Protein AF-A0A0N1DY82-F1 (afdb_monomer_lite)

pLDDT: mean 86.32, std 12.35, range [42.56, 96.12]

Foldseek 3Di:
DPPPDPDPDDLPDAAEDEPVCPPCCVVHVNYDYQDDADPPRHDDPVSVVVNVVSVVVCVVVVVLLVQLCVDVCSVDDNPDDPVCNVVVSVVSSVVSVVVVVVVVVVVVVVD

Radius of gyration: 17.94 Å; chains: 1; bounding box: 36×48×40 Å

Secondary structure (DSSP, 8-state):
--TT------TTSPEE-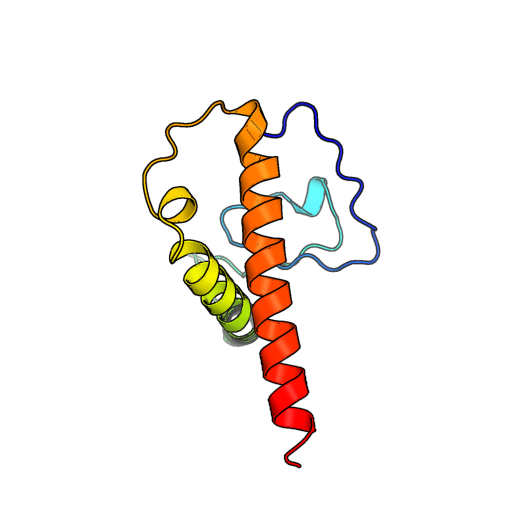-GGGTTGGGT-SSEE-PPPPBTTBPPPHHHHHHHHHHHHHHHHHHHHHHHHHTSHHHHSPP-S-GGGHHHHHHHHHHHHHHHHHHHHHHHHTT-

Sequence (111 aa):
MFKNQSFEMAKDITILADLGFLGIQKIHGNSIIPHKKSKYKPLTEQQKDENKKQASKRVMIEHINRDCKIFRICSSKYRGKHKNYDKNWRLITAIVNLKRTTRNLKMTEFN

Structure (mmCIF, N/CA/C/O backbone):
data_AF-A0A0N1DY82-F1
#
_entry.id   AF-A0A0N1DY82-F1
#
loop_
_atom_site.group_PDB
_atom_site.id
_atom_site.type_symbol
_atom_site.label_atom_id
_atom_site.label_alt_id
_atom_site.label_comp_id
_atom_site.label_asym_id
_atom_site.label_entity_id
_atom_site.label_seq_id
_atom_site.pdbx_PDB_ins_code
_atom_site.Cartn_x
_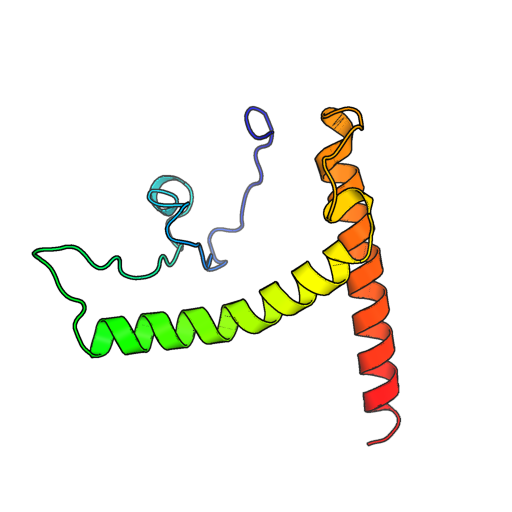atom_site.Cartn_y
_atom_site.Cartn_z
_atom_site.occupancy
_atom_site.B_iso_or_equiv
_atom_site.auth_seq_id
_atom_site.auth_comp_id
_atom_site.auth_asym_id
_atom_site.auth_atom_id
_atom_site.pdbx_PDB_model_num
ATOM 1 N N . MET A 1 1 ? 3.602 15.229 -9.643 1.00 53.03 1 MET A N 1
ATOM 2 C CA . MET A 1 1 ? 3.141 13.847 -9.421 1.00 53.03 1 MET A CA 1
ATOM 3 C C . MET A 1 1 ? 1.677 13.620 -9.813 1.00 53.03 1 MET A C 1
ATOM 5 O O . MET A 1 1 ? 1.478 12.670 -10.541 1.00 53.03 1 MET A O 1
ATOM 9 N N . PHE A 1 2 ? 0.694 14.483 -9.473 1.00 53.44 2 PHE A N 1
ATOM 10 C CA . PHE A 1 2 ? -0.726 14.247 -9.858 1.00 53.44 2 PHE A CA 1
ATOM 11 C C . PHE A 1 2 ? -1.517 15.457 -10.396 1.00 53.44 2 PHE A C 1
ATOM 13 O O . PHE A 1 2 ? -2.702 15.335 -10.665 1.00 53.44 2 PHE A O 1
ATOM 20 N N . LYS A 1 3 ? -0.899 16.635 -10.569 1.00 47.78 3 LYS A N 1
ATOM 21 C CA . LYS A 1 3 ? -1.646 17.871 -10.890 1.00 47.78 3 LYS A CA 1
ATOM 22 C C . LYS A 1 3 ? -2.344 17.866 -12.262 1.00 47.78 3 LYS A C 1
ATOM 24 O O . LYS A 1 3 ? -3.345 18.549 -12.404 1.00 47.78 3 LYS A O 1
ATOM 29 N N . ASN A 1 4 ? -1.843 17.087 -13.228 1.00 53.84 4 ASN A N 1
ATOM 30 C CA . ASN A 1 4 ? -2.318 17.104 -14.621 1.00 53.84 4 ASN A CA 1
ATOM 31 C C . ASN A 1 4 ? -2.672 15.701 -15.155 1.00 53.84 4 ASN A C 1
ATOM 33 O O . ASN A 1 4 ? -2.709 15.499 -16.363 1.00 53.84 4 ASN A O 1
ATOM 37 N N . GLN A 1 5 ? -2.855 14.708 -14.279 1.00 57.09 5 GLN A N 1
ATOM 38 C CA . GLN A 1 5 ? -3.334 13.383 -14.681 1.00 57.09 5 GLN A CA 1
ATOM 39 C C . GLN A 1 5 ? -4.749 13.201 -14.141 1.00 57.09 5 GLN A C 1
ATOM 41 O O . GLN A 1 5 ? -4.928 12.933 -12.955 1.00 57.09 5 GLN A O 1
ATOM 46 N N . SER A 1 6 ? -5.748 13.343 -15.011 1.00 55.94 6 SER A N 1
ATOM 47 C CA . SER A 1 6 ? -7.103 12.867 -14.748 1.00 55.94 6 SER A CA 1
ATOM 48 C C . SER A 1 6 ? -7.132 11.370 -15.034 1.00 55.94 6 SER A C 1
ATOM 50 O O . SER A 1 6 ? -7.210 10.946 -16.185 1.00 55.94 6 SER A O 1
ATOM 52 N N . PHE A 1 7 ? -7.000 10.553 -13.992 1.00 59.53 7 PHE A N 1
ATOM 53 C CA . PHE A 1 7 ? -7.381 9.153 -14.105 1.00 59.53 7 PHE A CA 1
ATOM 54 C C . PHE A 1 7 ? -8.871 9.089 -13.783 1.00 59.53 7 PHE A C 1
ATOM 56 O O . PHE A 1 7 ? -9.260 9.250 -12.626 1.00 59.53 7 PHE A O 1
ATOM 63 N N . GLU A 1 8 ? -9.706 8.939 -14.807 1.00 67.56 8 GLU A N 1
ATOM 64 C CA . GLU A 1 8 ? -11.120 8.647 -14.599 1.00 67.56 8 GLU A CA 1
ATOM 65 C C . GLU A 1 8 ? -11.204 7.216 -14.066 1.00 67.56 8 GLU A C 1
ATOM 67 O O . GLU A 1 8 ? -11.045 6.238 -14.794 1.00 67.56 8 GLU A O 1
ATOM 72 N N . MET A 1 9 ? -11.329 7.093 -12.746 1.00 72.38 9 MET A N 1
ATOM 73 C CA . MET A 1 9 ? -11.588 5.805 -12.118 1.00 72.38 9 MET A CA 1
ATOM 74 C C . MET A 1 9 ? -13.054 5.462 -12.345 1.00 72.38 9 MET A C 1
ATOM 76 O O . MET A 1 9 ? -13.933 6.301 -12.132 1.00 72.38 9 MET A O 1
ATOM 80 N N . ALA A 1 10 ? -13.306 4.234 -12.789 1.00 83.12 10 ALA A N 1
ATOM 81 C CA . ALA A 1 10 ? -14.660 3.756 -12.997 1.00 83.12 10 ALA A CA 1
ATOM 82 C C . ALA A 1 10 ? -15.413 3.781 -11.653 1.00 83.12 10 ALA A C 1
ATOM 84 O O . ALA A 1 10 ? -14.911 3.291 -10.640 1.00 83.12 10 ALA A O 1
ATOM 85 N N . LYS A 1 11 ? -16.581 4.437 -11.631 1.00 81.38 11 LYS A N 1
ATOM 86 C CA . LYS A 1 11 ? -17.325 4.770 -10.396 1.00 81.38 11 LYS A CA 1
ATOM 87 C C . LYS A 1 11 ? -17.827 3.534 -9.636 1.00 81.38 11 LYS A C 1
ATOM 89 O O . LYS A 1 11 ? -18.161 3.614 -8.455 1.00 81.38 11 LYS A O 1
ATOM 94 N N . ASP A 1 12 ? -17.916 2.413 -10.333 1.00 87.31 12 ASP A N 1
ATOM 95 C CA . ASP A 1 12 ? -18.337 1.100 -9.862 1.00 87.31 12 ASP A CA 1
ATOM 96 C C . ASP A 1 12 ? -17.237 0.356 -9.089 1.00 87.31 12 ASP A C 1
ATOM 98 O O . ASP A 1 12 ? -17.539 -0.507 -8.264 1.00 87.31 12 ASP A O 1
ATOM 102 N N . ILE A 1 13 ? -15.965 0.716 -9.276 1.00 88.44 13 ILE A N 1
ATOM 103 C CA . ILE A 1 13 ? -14.846 0.066 -8.589 1.00 88.44 13 ILE A CA 1
ATOM 104 C C . ILE A 1 13 ? -14.765 0.553 -7.146 1.00 88.44 13 ILE A C 1
ATOM 106 O O . ILE A 1 13 ? -14.613 1.739 -6.899 1.00 88.44 13 ILE A O 1
ATOM 110 N N . THR A 1 14 ? -14.763 -0.353 -6.169 1.00 89.50 14 THR A N 1
ATOM 111 C CA . THR A 1 14 ? -14.509 0.027 -4.772 1.00 89.50 14 THR A CA 1
ATOM 112 C C . THR A 1 14 ? -13.017 0.219 -4.505 1.00 89.50 14 THR A C 1
ATOM 114 O O . THR A 1 14 ? -12.219 -0.707 -4.658 1.00 89.50 14 THR A O 1
ATOM 117 N N . ILE A 1 15 ? -12.634 1.401 -4.018 1.00 88.31 15 ILE A N 1
ATOM 118 C CA . ILE A 1 15 ? -11.250 1.706 -3.637 1.00 88.31 15 ILE A CA 1
ATOM 119 C C . ILE A 1 15 ? -11.031 1.364 -2.164 1.00 88.31 15 ILE A C 1
ATOM 121 O O . ILE A 1 15 ? -11.688 1.918 -1.285 1.00 88.31 15 ILE A O 1
ATOM 125 N N . LEU A 1 16 ? -10.059 0.497 -1.877 1.00 89.81 16 LEU A N 1
ATOM 126 C CA . LEU A 1 16 ? -9.556 0.286 -0.519 1.00 89.81 16 LEU A CA 1
ATOM 127 C C . LEU A 1 16 ? -8.362 1.210 -0.292 1.00 89.81 16 LEU A C 1
ATOM 129 O O . LEU A 1 16 ? -7.290 0.987 -0.850 1.00 89.81 16 LEU A O 1
ATOM 133 N N . ALA A 1 17 ? -8.547 2.245 0.518 1.00 88.88 17 ALA A N 1
ATOM 134 C CA . ALA A 1 17 ? -7.523 3.251 0.764 1.00 88.88 17 ALA A CA 1
ATOM 135 C C . ALA A 1 17 ? -6.938 3.133 2.176 1.00 88.88 17 ALA A C 1
ATOM 137 O O . ALA A 1 17 ? -7.548 2.557 3.073 1.00 88.88 17 ALA A O 1
ATOM 138 N N . ASP A 1 18 ? -5.757 3.706 2.392 1.00 88.81 18 ASP A N 1
ATOM 139 C CA . ASP A 1 18 ? -5.170 3.832 3.727 1.00 88.81 18 ASP A CA 1
ATOM 140 C C . ASP A 1 18 ? -5.600 5.129 4.422 1.00 88.81 18 ASP A C 1
ATOM 142 O O . ASP A 1 18 ? -6.098 6.064 3.797 1.00 88.81 18 ASP A O 1
ATOM 146 N N . LEU A 1 19 ? -5.336 5.225 5.729 1.00 88.62 19 LEU A N 1
ATOM 147 C CA . LEU A 1 19 ? -5.619 6.426 6.529 1.00 88.62 19 LEU A CA 1
ATOM 148 C C . LEU A 1 19 ? -4.926 7.697 6.003 1.00 88.62 19 LEU A C 1
ATOM 150 O O . LEU A 1 19 ? -5.358 8.801 6.321 1.00 88.62 19 LEU A O 1
ATOM 154 N N . GLY A 1 20 ? -3.867 7.568 5.199 1.00 87.00 20 GLY A N 1
ATOM 155 C CA . GLY A 1 20 ? -3.218 8.704 4.534 1.00 87.00 20 GLY A CA 1
ATOM 156 C C . GLY A 1 20 ? -4.068 9.352 3.433 1.00 87.00 20 GLY A C 1
ATOM 157 O O . GLY A 1 20 ? -3.790 10.480 3.042 1.00 87.00 20 GLY A O 1
ATOM 158 N N . PHE A 1 21 ? -5.119 8.675 2.965 1.00 89.00 21 PHE A N 1
ATOM 159 C CA . PHE A 1 21 ? -6.030 9.142 1.916 1.00 89.00 21 PHE A CA 1
ATOM 160 C C . PHE A 1 21 ? -7.364 9.650 2.479 1.00 89.00 21 PHE A C 1
ATOM 162 O O . PHE A 1 21 ? -8.397 9.603 1.808 1.00 89.00 21 PHE A O 1
ATOM 169 N N . LEU A 1 22 ? -7.372 10.137 3.724 1.00 88.19 22 LEU A N 1
ATOM 170 C CA . LEU A 1 22 ? -8.548 10.787 4.302 1.00 88.19 22 LEU A CA 1
ATOM 171 C C . LEU A 1 22 ? -9.058 11.895 3.369 1.00 88.19 22 LEU A C 1
ATOM 173 O O . LEU A 1 22 ? -8.314 12.790 2.979 1.00 88.19 22 LEU A O 1
ATOM 177 N N . GLY A 1 23 ? -10.339 11.817 3.008 1.00 86.69 23 GLY A N 1
ATOM 178 C CA . GLY A 1 23 ? -10.970 12.737 2.059 1.00 86.69 23 GLY A CA 1
ATOM 179 C C . GLY A 1 23 ? -11.056 12.233 0.615 1.00 86.69 23 GLY A C 1
ATOM 180 O O . GLY A 1 23 ? -11.713 12.895 -0.185 1.00 86.69 23 GLY A O 1
ATOM 181 N N . ILE A 1 24 ? -10.503 11.056 0.282 1.00 88.44 24 ILE A N 1
ATOM 182 C CA . ILE A 1 24 ? -10.632 10.449 -1.061 1.00 88.44 24 ILE A CA 1
ATOM 183 C C . ILE A 1 24 ? -12.092 10.260 -1.494 1.00 88.44 24 ILE A C 1
ATOM 185 O O . ILE A 1 24 ? -12.394 10.350 -2.677 1.00 88.44 24 ILE A O 1
ATOM 189 N N . GLN A 1 25 ? -13.013 10.107 -0.540 1.00 88.19 25 GLN A N 1
ATOM 190 C CA . GLN A 1 25 ? -14.456 10.010 -0.786 1.00 88.19 25 GLN A CA 1
ATOM 191 C C . GLN A 1 25 ? -15.036 11.225 -1.529 1.00 88.19 25 GLN A C 1
ATOM 193 O O . GLN A 1 25 ? -16.014 11.078 -2.252 1.00 88.19 25 GLN A O 1
ATOM 198 N N . LYS A 1 26 ? -14.416 12.411 -1.408 1.00 87.94 26 LYS A N 1
ATOM 199 C CA . LYS A 1 26 ? -14.812 13.615 -2.164 1.00 87.94 26 LYS A CA 1
ATOM 200 C C . LYS A 1 26 ? -14.469 13.522 -3.653 1.00 87.94 26 LYS A C 1
ATOM 202 O O . LYS A 1 26 ? -15.083 14.204 -4.460 1.00 87.94 26 LYS A O 1
ATOM 207 N N . ILE A 1 27 ? -13.463 12.717 -3.991 1.00 85.94 27 ILE A N 1
ATOM 208 C CA . ILE A 1 27 ? -12.990 12.487 -5.360 1.00 85.94 27 ILE A CA 1
ATOM 209 C C . ILE A 1 27 ? -13.673 11.241 -5.938 1.00 85.94 27 ILE A C 1
ATOM 211 O O . ILE A 1 27 ? -14.062 11.225 -7.099 1.00 85.94 27 ILE A O 1
ATOM 215 N N . HIS A 1 28 ? -13.832 10.203 -5.118 1.00 87.00 28 HIS A N 1
ATOM 216 C CA . HIS A 1 28 ? -14.405 8.924 -5.502 1.00 87.00 28 HIS A CA 1
ATOM 217 C C . HIS A 1 28 ? -15.271 8.368 -4.362 1.00 87.00 28 HIS A C 1
ATOM 219 O O . HIS A 1 28 ? -14.748 7.883 -3.356 1.00 87.00 28 HIS A O 1
ATOM 225 N N . GLY A 1 29 ? -16.597 8.440 -4.514 1.00 85.44 29 GLY A N 1
ATOM 226 C CA . GLY A 1 29 ? -17.552 8.113 -3.446 1.00 85.44 29 GLY A CA 1
ATOM 227 C C . GLY A 1 29 ? -17.492 6.658 -2.970 1.00 85.44 29 GLY A C 1
ATOM 228 O O . GLY A 1 29 ? -17.630 6.396 -1.778 1.00 85.44 29 GLY A O 1
ATOM 229 N N . ASN A 1 30 ? -17.195 5.715 -3.868 1.00 90.12 30 ASN A N 1
ATOM 230 C CA . ASN A 1 30 ? -17.075 4.291 -3.552 1.00 90.12 30 ASN A CA 1
ATOM 231 C C . ASN A 1 30 ? -15.666 3.956 -3.009 1.00 90.12 30 ASN A C 1
ATOM 233 O O . ASN A 1 30 ? -14.916 3.163 -3.574 1.00 90.12 30 ASN A O 1
ATOM 237 N N . SER A 1 31 ? -15.263 4.631 -1.927 1.00 90.00 31 SER A N 1
ATOM 238 C CA . SER A 1 31 ? -13.952 4.457 -1.288 1.00 90.00 31 SER A CA 1
ATOM 239 C C . SER A 1 31 ? -14.082 4.097 0.191 1.00 90.00 31 SER A C 1
ATOM 241 O O . SER A 1 31 ? -14.689 4.829 0.977 1.00 90.00 31 SER A O 1
ATOM 243 N N . ILE A 1 32 ? -13.439 3.000 0.584 1.00 91.00 32 ILE A N 1
ATOM 244 C CA . ILE A 1 32 ? -13.411 2.471 1.947 1.00 91.00 32 ILE A CA 1
ATOM 245 C C . ILE A 1 32 ? -12.082 2.846 2.602 1.00 91.00 32 ILE A C 1
ATOM 247 O O . ILE A 1 32 ? -11.002 2.490 2.120 1.00 91.00 32 ILE A O 1
ATOM 251 N N . ILE A 1 33 ? -12.170 3.545 3.731 1.00 91.56 33 ILE A N 1
ATOM 252 C CA . ILE A 1 33 ? -11.032 3.954 4.555 1.00 91.56 33 ILE A CA 1
ATOM 253 C C . ILE A 1 33 ? -11.159 3.251 5.915 1.00 91.56 33 ILE A C 1
ATOM 255 O O . ILE A 1 33 ? -12.266 3.215 6.453 1.00 91.56 33 ILE A O 1
ATOM 259 N N . PRO A 1 34 ? -10.062 2.734 6.501 1.00 92.56 34 PRO A N 1
ATOM 260 C CA . PRO A 1 34 ? -10.089 2.135 7.824 1.00 92.56 34 PRO A CA 1
ATOM 261 C C . PRO A 1 34 ? -10.593 3.117 8.880 1.00 92.56 34 PRO A C 1
ATOM 263 O O . PRO A 1 34 ? -10.291 4.314 8.837 1.00 92.56 34 PRO A O 1
ATOM 266 N N . HIS A 1 35 ? -11.278 2.598 9.894 1.00 92.25 35 HIS A N 1
ATOM 267 C CA . HIS A 1 35 ? -11.699 3.396 11.040 1.00 92.25 35 HIS A CA 1
ATOM 268 C C . HIS A 1 35 ? -10.482 3.870 11.829 1.00 92.25 35 HIS A C 1
ATOM 270 O O . HIS A 1 35 ? -9.647 3.070 12.266 1.00 92.25 35 HIS A O 1
ATOM 276 N N . LYS A 1 36 ? -10.384 5.185 12.035 1.00 90.19 36 LYS A N 1
ATOM 277 C CA . LYS A 1 36 ? -9.296 5.807 12.792 1.00 90.19 36 LYS A CA 1
ATOM 278 C C . LYS A 1 36 ? -9.601 5.772 14.290 1.00 90.19 36 LYS A C 1
ATOM 280 O O . LYS A 1 36 ? -10.587 6.349 14.739 1.00 90.19 36 LYS A O 1
ATOM 285 N N . LYS A 1 37 ? -8.700 5.185 15.079 1.00 91.38 37 LYS A N 1
ATOM 286 C CA . LYS A 1 37 ? -8.713 5.310 16.545 1.00 91.38 37 LYS A CA 1
ATOM 287 C C . LYS A 1 37 ? -8.317 6.734 16.955 1.00 91.38 37 LYS A C 1
ATOM 289 O O . LYS A 1 37 ? -7.354 7.283 16.420 1.00 91.38 37 LYS A O 1
ATOM 294 N N . SER A 1 38 ? -9.003 7.313 17.939 1.00 89.38 38 SER A N 1
ATOM 295 C CA . SER A 1 38 ? -8.598 8.578 18.571 1.00 89.38 38 SER A CA 1
ATOM 296 C C . SER A 1 38 ? -8.575 8.456 20.096 1.00 89.38 38 SER A C 1
ATOM 298 O O . SER A 1 38 ? -9.151 7.519 20.646 1.00 89.38 38 SER A O 1
ATOM 300 N N . LYS A 1 39 ? -7.925 9.406 20.785 1.00 88.88 39 LYS A N 1
ATOM 301 C CA . LYS A 1 39 ? -7.783 9.400 22.254 1.00 88.88 39 LYS A CA 1
ATOM 302 C C . LYS A 1 39 ? -9.129 9.276 22.982 1.00 88.88 39 LYS A C 1
ATOM 304 O O . LYS A 1 39 ? -9.215 8.552 23.962 1.00 88.88 39 LYS A O 1
ATOM 309 N N . TYR A 1 40 ? -10.164 9.942 22.469 1.00 92.50 40 TYR A N 1
ATOM 310 C CA . TYR A 1 40 ? -11.496 10.005 23.085 1.00 92.50 40 TYR A CA 1
ATOM 311 C C . TYR A 1 40 ? -12.550 9.162 22.357 1.00 92.50 40 TYR A C 1
ATOM 313 O O . TYR A 1 40 ? -13.699 9.114 22.780 1.00 92.50 40 TYR A O 1
ATOM 321 N N . LYS A 1 41 ? -12.178 8.509 21.249 1.00 90.31 41 LYS A N 1
ATOM 322 C CA . LYS A 1 41 ? -13.054 7.603 20.495 1.00 90.31 41 LYS A CA 1
ATOM 323 C C . LYS A 1 41 ? -12.291 6.309 20.212 1.00 90.31 41 LYS A C 1
ATOM 325 O O . LYS A 1 41 ? -11.588 6.237 19.192 1.00 90.31 41 LYS A O 1
ATOM 330 N N . PRO A 1 42 ? -12.340 5.336 21.141 1.00 92.31 42 PRO A N 1
ATOM 331 C CA . PRO A 1 42 ? -11.820 4.002 20.886 1.00 92.31 42 PRO A CA 1
ATOM 332 C C . PRO A 1 42 ? -12.638 3.318 19.784 1.00 92.31 42 PRO A C 1
ATOM 334 O O . PRO A 1 42 ? -13.792 3.667 19.546 1.00 92.31 42 PRO A O 1
ATOM 337 N N . LEU A 1 43 ? -12.020 2.352 19.103 1.00 94.12 43 LEU A N 1
ATOM 338 C CA . LEU A 1 43 ? -12.711 1.551 18.094 1.00 94.12 43 LEU A CA 1
ATOM 339 C C . LEU A 1 43 ? -13.647 0.557 18.775 1.00 94.12 43 LEU A C 1
ATOM 341 O O . LEU A 1 43 ? -13.225 -0.127 19.713 1.00 94.12 43 LEU A O 1
ATOM 345 N N . THR A 1 44 ? -14.871 0.450 18.267 1.00 95.12 44 THR A N 1
ATOM 346 C CA . THR A 1 44 ? -15.793 -0.625 18.650 1.00 95.12 44 THR A CA 1
ATOM 347 C C . THR A 1 44 ? -15.287 -1.971 18.122 1.00 95.12 44 THR A C 1
ATOM 349 O O . THR A 1 44 ? -14.472 -2.013 17.197 1.00 95.12 44 THR A O 1
ATOM 352 N N . GLU A 1 45 ? -15.762 -3.086 18.684 1.00 94.94 45 GLU A N 1
ATOM 353 C CA . GLU A 1 45 ? -15.381 -4.425 18.200 1.00 94.94 45 GLU A CA 1
ATOM 354 C C . GLU A 1 45 ? -15.721 -4.614 16.715 1.00 94.94 45 GLU A C 1
ATOM 356 O O . GLU A 1 45 ? -14.871 -5.036 15.934 1.00 94.94 45 GLU A O 1
ATOM 361 N N . GLN A 1 46 ? -16.894 -4.146 16.282 1.00 94.94 46 GLN A N 1
ATOM 362 C CA . GLN A 1 46 ? -17.280 -4.175 14.870 1.00 94.94 46 GLN A CA 1
ATOM 363 C C . GLN A 1 46 ? -16.288 -3.411 13.973 1.00 94.94 46 GLN A C 1
ATOM 365 O O . GLN A 1 46 ? -15.860 -3.918 12.937 1.00 94.94 46 GLN A O 1
ATOM 370 N N . GLN A 1 47 ? -15.860 -2.210 14.379 1.00 94.25 47 GLN A N 1
ATOM 371 C CA . GLN A 1 47 ? -14.883 -1.428 13.614 1.00 94.25 47 GLN A CA 1
ATOM 372 C C . GLN A 1 47 ? -13.512 -2.111 13.548 1.00 94.25 47 GLN A C 1
ATOM 374 O O . GLN A 1 47 ? -12.798 -1.984 12.549 1.00 94.25 47 GLN A O 1
ATOM 379 N N . LYS A 1 48 ? -13.119 -2.831 14.605 1.00 94.69 48 LYS A N 1
ATOM 380 C CA . LYS A 1 48 ? -11.886 -3.627 14.604 1.00 94.69 48 LYS A CA 1
ATOM 381 C C . LYS A 1 48 ? -11.985 -4.784 13.615 1.00 94.69 48 LYS A C 1
ATOM 383 O O . LYS A 1 48 ? -11.037 -4.993 12.860 1.00 94.69 48 LYS A O 1
ATOM 388 N N . ASP A 1 49 ? -13.116 -5.480 13.571 1.00 95.25 49 ASP A N 1
ATOM 389 C CA . ASP A 1 49 ? -13.343 -6.581 12.633 1.00 95.25 49 ASP A CA 1
ATOM 390 C C . ASP A 1 49 ? -13.349 -6.111 11.175 1.00 95.25 49 ASP A C 1
ATOM 392 O O . ASP A 1 49 ? -12.733 -6.740 10.309 1.00 95.25 49 ASP A O 1
ATOM 396 N N . GLU A 1 50 ? -13.973 -4.969 10.894 1.00 92.62 50 GLU A N 1
ATOM 397 C CA . GLU A 1 50 ? -13.939 -4.334 9.573 1.00 92.62 50 GLU A CA 1
ATOM 398 C C . GLU A 1 50 ? -12.505 -3.959 9.170 1.00 92.62 50 GLU A C 1
ATOM 400 O O . GLU A 1 50 ? -12.033 -4.338 8.091 1.00 92.62 50 GLU A O 1
ATOM 405 N N . ASN A 1 51 ? -11.758 -3.315 10.073 1.00 93.44 51 ASN A N 1
ATOM 406 C CA . ASN A 1 51 ? -10.350 -2.991 9.852 1.00 93.44 51 ASN A CA 1
ATOM 407 C C . ASN A 1 51 ? -9.492 -4.249 9.641 1.00 93.44 51 ASN A C 1
ATOM 409 O O . ASN A 1 51 ? -8.580 -4.231 8.812 1.00 93.44 51 ASN A O 1
ATOM 413 N N . LYS A 1 52 ? -9.778 -5.350 10.349 1.00 93.50 52 LYS A N 1
ATOM 414 C CA . LYS A 1 52 ? -9.076 -6.635 10.210 1.00 93.50 52 LYS A CA 1
ATOM 415 C C . LYS A 1 52 ? -9.320 -7.261 8.837 1.00 93.50 52 LYS A C 1
ATOM 417 O O . LYS A 1 52 ? -8.364 -7.688 8.189 1.00 93.50 52 LYS A O 1
ATOM 422 N N . LYS A 1 53 ? -10.567 -7.258 8.353 1.00 92.06 53 LYS A N 1
ATOM 423 C CA . LYS A 1 53 ? -10.916 -7.710 6.992 1.00 92.06 53 LYS A CA 1
ATOM 424 C C . LYS A 1 53 ? -10.239 -6.857 5.918 1.00 92.06 53 LYS A C 1
ATOM 426 O O . LYS A 1 53 ? -9.802 -7.379 4.897 1.00 92.06 53 LYS A O 1
ATOM 431 N N . GLN A 1 54 ? -10.128 -5.546 6.127 1.00 90.19 54 GLN A N 1
ATOM 432 C CA . GLN A 1 54 ? -9.412 -4.676 5.193 1.00 90.19 54 GLN A CA 1
ATOM 433 C C . GLN A 1 54 ? -7.896 -4.915 5.235 1.00 90.19 54 GLN A C 1
ATOM 435 O O . GLN A 1 54 ? -7.244 -4.952 4.191 1.00 90.19 54 GLN A O 1
ATOM 440 N N . ALA A 1 55 ? -7.330 -5.127 6.425 1.00 89.94 55 ALA A N 1
ATOM 441 C CA . ALA A 1 55 ? -5.917 -5.440 6.592 1.00 89.94 55 ALA A CA 1
ATOM 442 C C . ALA A 1 55 ? -5.533 -6.761 5.912 1.00 89.94 55 ALA A C 1
ATOM 444 O O . ALA A 1 55 ? -4.511 -6.796 5.234 1.00 89.94 55 ALA A O 1
ATOM 445 N N . SER A 1 56 ? -6.360 -7.810 6.004 1.00 91.25 56 SER A N 1
ATOM 446 C CA . SER A 1 56 ? -6.069 -9.090 5.341 1.00 91.25 56 SER A CA 1
ATOM 447 C C . SER A 1 56 ? -5.974 -8.950 3.818 1.00 91.25 56 SER A C 1
ATOM 449 O O . SER A 1 56 ? -5.075 -9.520 3.205 1.00 91.25 56 SER A O 1
ATOM 451 N N . LYS A 1 57 ? -6.826 -8.116 3.205 1.00 89.88 57 LYS A N 1
ATOM 452 C CA . LYS A 1 57 ? -6.745 -7.798 1.770 1.00 89.88 57 LYS A CA 1
ATOM 453 C C . LYS A 1 57 ? -5.444 -7.068 1.410 1.00 89.88 57 LYS A C 1
ATOM 455 O O . LYS A 1 57 ? -4.860 -7.343 0.363 1.00 89.88 57 LYS A O 1
ATOM 460 N N . ARG A 1 58 ? -4.951 -6.173 2.278 1.00 87.56 58 ARG A N 1
ATOM 461 C CA . ARG A 1 58 ? -3.690 -5.439 2.048 1.00 87.56 58 ARG A CA 1
ATOM 462 C C . ARG A 1 58 ? -2.454 -6.330 2.064 1.00 87.56 58 ARG A C 1
ATOM 464 O O . ARG A 1 58 ? -1.521 -6.030 1.327 1.00 87.56 58 ARG A O 1
ATOM 471 N N . VAL A 1 59 ? -2.457 -7.437 2.808 1.00 90.25 59 VAL A N 1
ATOM 472 C CA . VAL A 1 59 ? -1.310 -8.367 2.870 1.00 90.25 59 VAL A CA 1
ATOM 473 C C . VAL A 1 59 ? -0.880 -8.823 1.470 1.00 90.25 59 VAL A C 1
ATOM 475 O O . VAL A 1 59 ? 0.308 -8.846 1.150 1.00 90.25 59 VAL A O 1
ATOM 478 N N . MET A 1 60 ? -1.835 -9.120 0.584 1.00 89.19 60 MET A N 1
ATOM 479 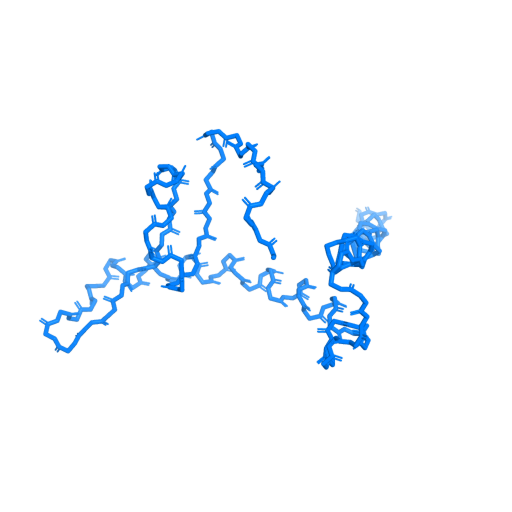C CA . MET A 1 60 ? -1.524 -9.499 -0.798 1.00 89.19 60 MET A CA 1
ATOM 480 C C . MET A 1 60 ? -0.823 -8.369 -1.567 1.00 89.19 60 MET A C 1
ATOM 482 O O . MET A 1 60 ? 0.144 -8.617 -2.289 1.00 89.19 60 MET A O 1
ATOM 486 N N . ILE A 1 61 ? -1.280 -7.128 -1.388 1.00 88.94 61 ILE A N 1
ATOM 487 C CA . ILE A 1 61 ? -0.687 -5.938 -2.011 1.00 88.94 61 ILE A 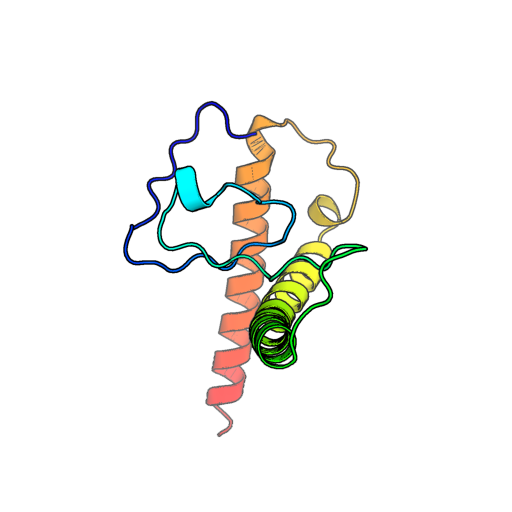CA 1
ATOM 488 C C . ILE A 1 61 ? 0.717 -5.684 -1.450 1.00 88.94 61 ILE A C 1
ATOM 490 O O . ILE A 1 61 ? 1.631 -5.366 -2.206 1.00 88.94 61 ILE A O 1
ATOM 494 N N . GLU A 1 62 ? 0.929 -5.870 -0.147 1.00 92.00 62 GLU A N 1
ATOM 495 C CA . GLU A 1 62 ? 2.246 -5.744 0.485 1.00 92.00 62 GLU A CA 1
ATOM 496 C C . GLU A 1 62 ? 3.250 -6.758 -0.076 1.00 92.00 62 GLU A C 1
ATOM 498 O O . GLU A 1 62 ? 4.397 -6.396 -0.350 1.00 92.00 62 GLU A O 1
ATOM 503 N N . HIS A 1 63 ? 2.817 -7.994 -0.344 1.00 92.44 63 HIS A N 1
ATOM 504 C CA . HIS A 1 63 ? 3.644 -8.985 -1.032 1.00 92.44 63 HIS A CA 1
ATOM 505 C C . HIS A 1 63 ? 4.025 -8.545 -2.452 1.00 92.44 63 HIS A C 1
ATOM 507 O O . HIS A 1 63 ? 5.188 -8.663 -2.835 1.00 92.44 63 HIS A O 1
ATOM 513 N N . ILE A 1 64 ? 3.085 -7.989 -3.221 1.00 92.44 64 ILE A N 1
ATOM 514 C CA . ILE A 1 64 ? 3.370 -7.460 -4.567 1.00 92.44 64 ILE A CA 1
ATOM 515 C C . ILE A 1 64 ? 4.329 -6.263 -4.480 1.00 92.44 64 ILE A C 1
ATOM 517 O O . ILE A 1 64 ? 5.299 -6.179 -5.231 1.00 92.44 64 ILE A O 1
ATOM 521 N N . ASN A 1 65 ? 4.127 -5.365 -3.515 1.00 92.25 65 ASN A N 1
ATOM 522 C CA . ASN A 1 65 ? 5.019 -4.233 -3.276 1.00 92.25 65 ASN A CA 1
ATOM 523 C C . ASN A 1 65 ? 6.432 -4.685 -2.893 1.00 92.25 65 ASN A C 1
ATOM 525 O O . ASN A 1 65 ? 7.409 -4.066 -3.319 1.00 92.25 65 ASN A O 1
ATOM 529 N N . ARG A 1 66 ? 6.564 -5.764 -2.113 1.00 95.00 66 ARG A N 1
ATOM 530 C CA . ARG A 1 66 ? 7.857 -6.393 -1.819 1.00 95.00 66 ARG A CA 1
ATOM 531 C C . ARG A 1 66 ? 8.521 -6.900 -3.097 1.00 95.00 66 ARG A C 1
ATOM 533 O O . ARG A 1 66 ? 9.695 -6.600 -3.299 1.00 95.00 66 ARG A O 1
ATOM 540 N N . ASP A 1 67 ? 7.785 -7.598 -3.962 1.00 95.44 67 ASP A N 1
ATOM 541 C CA . ASP A 1 67 ? 8.300 -8.079 -5.251 1.00 95.44 67 ASP A CA 1
ATOM 542 C C . ASP A 1 67 ? 8.796 -6.912 -6.126 1.00 95.44 67 ASP A C 1
ATOM 544 O O . ASP A 1 67 ? 9.889 -6.979 -6.689 1.00 95.44 67 ASP A O 1
ATOM 548 N N . CYS A 1 68 ? 8.056 -5.800 -6.176 1.00 96.12 68 CYS A N 1
ATOM 549 C CA . CYS A 1 68 ? 8.485 -4.579 -6.868 1.00 96.12 68 CYS A CA 1
ATOM 550 C C . CYS A 1 68 ? 9.758 -3.972 -6.251 1.00 96.12 68 CYS A C 1
ATOM 552 O O . CYS A 1 68 ? 10.632 -3.484 -6.964 1.00 96.12 68 CYS A O 1
ATOM 554 N N . LYS A 1 69 ? 9.906 -4.007 -4.922 1.00 95.25 69 LYS A N 1
ATOM 555 C CA . LYS A 1 69 ? 11.068 -3.440 -4.213 1.00 95.25 69 LYS A CA 1
ATOM 556 C C . LYS A 1 69 ? 12.361 -4.246 -4.376 1.00 95.25 69 LYS A C 1
ATOM 558 O O . LYS A 1 69 ? 13.424 -3.722 -4.039 1.00 95.25 69 LYS A O 1
ATOM 563 N N . ILE A 1 70 ? 12.312 -5.454 -4.944 1.00 95.31 70 ILE A N 1
ATOM 564 C CA . ILE A 1 70 ? 13.521 -6.185 -5.370 1.00 95.31 70 ILE A CA 1
ATOM 565 C C . ILE A 1 70 ? 14.328 -5.335 -6.362 1.00 95.31 70 ILE A C 1
ATOM 567 O O . ILE A 1 70 ? 15.559 -5.315 -6.329 1.00 95.31 70 ILE A O 1
ATOM 571 N N . PHE A 1 71 ? 13.644 -4.565 -7.210 1.00 95.00 71 PHE A N 1
ATOM 572 C CA . PHE A 1 71 ? 14.291 -3.633 -8.117 1.00 95.00 71 PHE A CA 1
ATOM 573 C C . PHE A 1 71 ? 14.788 -2.404 -7.347 1.00 95.00 71 PHE A C 1
ATOM 575 O O . PHE A 1 71 ? 14.007 -1.667 -6.739 1.00 95.00 71 PHE A O 1
ATOM 582 N N . ARG A 1 72 ? 16.097 -2.123 -7.425 1.00 94.94 72 ARG A N 1
ATOM 583 C CA . ARG A 1 72 ? 16.734 -0.973 -6.746 1.00 94.94 72 ARG A CA 1
ATOM 584 C C . ARG A 1 72 ? 16.080 0.369 -7.077 1.00 94.94 72 ARG A C 1
ATOM 586 O O . ARG A 1 72 ? 16.087 1.269 -6.239 1.00 94.94 72 ARG A O 1
ATOM 593 N N . ILE A 1 73 ? 15.509 0.508 -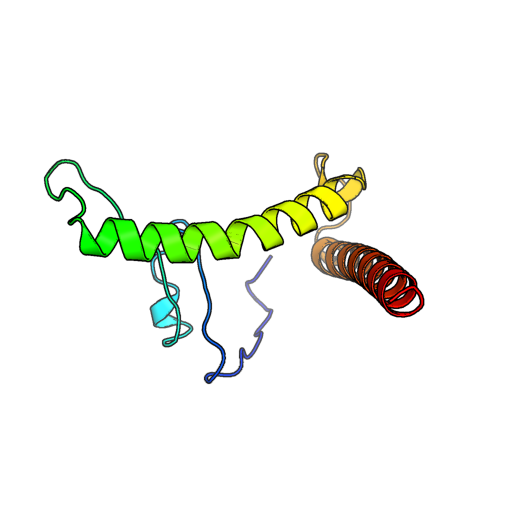8.275 1.00 93.56 73 ILE A N 1
ATOM 594 C CA . ILE A 1 73 ? 14.787 1.715 -8.703 1.00 93.56 73 ILE A CA 1
ATOM 595 C C . ILE A 1 73 ? 13.533 1.993 -7.852 1.00 93.56 73 ILE A C 1
ATOM 597 O O . ILE A 1 73 ? 13.149 3.152 -7.716 1.00 93.56 73 ILE A O 1
ATOM 601 N N . CYS A 1 74 ? 12.941 0.953 -7.253 1.00 93.75 74 CYS A N 1
ATOM 602 C CA . CYS A 1 74 ? 11.762 1.028 -6.389 1.00 93.75 74 CYS A CA 1
ATOM 603 C C . CYS A 1 74 ? 12.108 1.050 -4.891 1.00 93.75 74 CYS A C 1
ATOM 605 O O . CYS A 1 74 ? 11.357 1.630 -4.110 1.00 93.75 74 CYS A O 1
ATOM 607 N N . SER A 1 75 ? 13.206 0.413 -4.464 1.00 95.00 75 SER A N 1
ATOM 608 C CA . SER A 1 75 ? 13.601 0.352 -3.043 1.00 95.00 75 SER A CA 1
ATOM 609 C C . SER A 1 75 ? 14.525 1.477 -2.586 1.00 95.00 75 SER A C 1
ATOM 611 O O . SER A 1 75 ? 14.527 1.816 -1.404 1.00 95.00 75 SER A O 1
ATOM 613 N N . SER A 1 76 ? 15.312 2.065 -3.487 1.00 94.00 76 SER A N 1
ATOM 614 C CA . SER A 1 76 ? 16.228 3.160 -3.155 1.00 94.00 76 SER A CA 1
ATOM 615 C C . SER A 1 76 ? 15.646 4.530 -3.508 1.00 94.00 76 SER A C 1
ATOM 617 O O . SER A 1 76 ? 14.626 4.641 -4.188 1.00 94.00 76 SER A O 1
ATOM 619 N N . LYS A 1 77 ? 16.315 5.605 -3.066 1.00 94.06 77 LYS A N 1
ATOM 620 C CA . LYS A 1 77 ? 15.971 6.971 -3.488 1.00 94.06 77 LYS A CA 1
ATOM 621 C C . LYS A 1 77 ? 15.998 7.056 -5.018 1.00 94.06 77 LYS A C 1
ATOM 623 O O . LYS A 1 77 ? 17.041 6.830 -5.638 1.00 94.06 77 LYS A O 1
ATOM 628 N N . TYR A 1 78 ? 14.861 7.407 -5.612 1.00 91.69 78 TYR A N 1
ATOM 629 C CA . TYR A 1 78 ? 14.735 7.570 -7.055 1.00 91.69 78 TYR A CA 1
ATOM 630 C C . TYR A 1 78 ? 15.545 8.784 -7.528 1.00 91.69 78 TYR A C 1
ATOM 632 O O . TYR A 1 78 ? 15.314 9.902 -7.074 1.00 91.69 78 TYR A O 1
ATOM 640 N N . ARG A 1 79 ? 16.496 8.560 -8.443 1.00 91.81 79 ARG A N 1
ATOM 641 C CA . ARG A 1 79 ? 17.395 9.598 -8.992 1.00 91.81 79 ARG A CA 1
ATOM 642 C C . ARG A 1 79 ? 17.095 9.971 -10.452 1.00 91.81 79 ARG A C 1
ATOM 644 O O . ARG A 1 79 ? 17.819 10.758 -11.046 1.00 91.81 79 ARG A O 1
ATOM 651 N N . GLY A 1 80 ? 16.059 9.387 -11.054 1.00 90.31 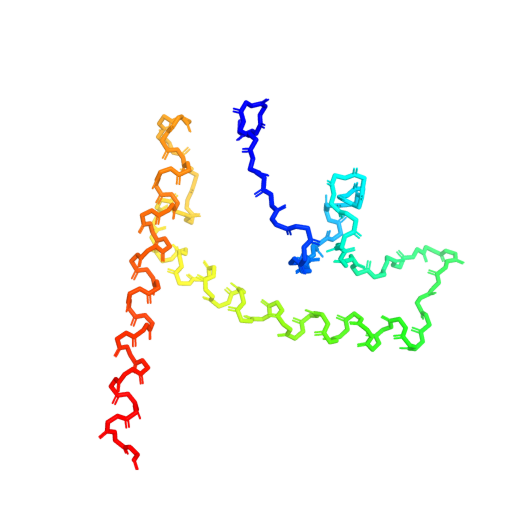80 GLY A N 1
ATOM 652 C CA . GLY A 1 80 ? 15.692 9.647 -12.448 1.00 90.31 80 GLY A CA 1
ATOM 653 C C . GLY A 1 80 ? 14.887 10.937 -12.638 1.00 90.31 80 GLY A C 1
ATOM 654 O O . GLY A 1 80 ? 14.433 11.568 -11.684 1.00 90.31 80 GLY A O 1
ATOM 655 N N . LYS A 1 81 ? 14.623 11.301 -13.900 1.00 91.75 81 LYS A N 1
ATOM 656 C CA . LYS A 1 81 ? 13.718 12.417 -14.224 1.00 91.75 81 LYS A CA 1
ATOM 657 C C . LYS A 1 81 ? 12.307 12.112 -13.709 1.00 91.75 81 LYS A C 1
ATOM 659 O O . LYS A 1 81 ? 11.781 11.021 -13.949 1.00 91.75 81 LYS A O 1
ATOM 664 N N . HIS A 1 82 ? 11.673 13.090 -13.056 1.00 87.19 82 HIS A N 1
ATOM 665 C CA . HIS A 1 82 ? 10.342 12.931 -12.450 1.00 87.19 82 HIS A CA 1
ATOM 666 C C . HIS A 1 82 ? 9.273 12.494 -13.466 1.00 87.19 82 HIS A C 1
ATOM 668 O O . HIS A 1 82 ? 8.461 11.626 -13.164 1.00 87.19 82 HIS A O 1
ATOM 674 N N . LYS A 1 83 ? 9.335 13.002 -14.707 1.00 88.81 83 LYS A N 1
ATOM 675 C CA . LYS A 1 83 ? 8.412 12.629 -15.798 1.00 88.81 83 LYS A CA 1
ATOM 676 C C . LYS A 1 83 ? 8.409 11.136 -16.160 1.00 88.81 83 LYS A C 1
ATOM 678 O O . LYS A 1 83 ? 7.462 10.664 -16.776 1.00 88.81 83 LYS A O 1
ATOM 683 N N . ASN A 1 84 ? 9.460 10.401 -15.788 1.00 90.69 84 ASN A N 1
ATOM 684 C CA . ASN A 1 84 ? 9.584 8.968 -16.056 1.00 90.69 84 ASN A CA 1
ATOM 685 C C . ASN A 1 84 ? 9.164 8.101 -14.862 1.00 90.69 84 ASN A C 1
ATOM 687 O O . ASN A 1 84 ? 9.151 6.884 -14.993 1.00 90.69 84 ASN A O 1
ATOM 691 N N . TYR A 1 85 ? 8.831 8.694 -13.710 1.00 90.31 85 TYR A N 1
ATOM 692 C CA . TYR A 1 85 ? 8.545 7.942 -12.487 1.00 90.31 85 TYR A CA 1
ATOM 693 C C . TYR A 1 85 ? 7.389 6.952 -12.674 1.00 90.31 85 TYR A C 1
ATOM 695 O O . TYR A 1 85 ? 7.558 5.764 -12.419 1.00 90.31 85 TYR A O 1
ATOM 703 N N . ASP A 1 86 ? 6.255 7.429 -13.195 1.00 89.50 86 ASP A N 1
ATOM 704 C CA . ASP A 1 86 ? 5.076 6.597 -13.466 1.00 89.50 86 ASP A CA 1
ATOM 705 C C . ASP A 1 86 ? 5.370 5.518 -14.520 1.00 89.50 86 ASP A C 1
ATOM 707 O O . ASP A 1 86 ? 5.064 4.348 -14.318 1.00 89.50 86 ASP A O 1
ATOM 711 N N . LYS A 1 87 ? 6.066 5.879 -15.609 1.00 90.94 87 LYS A N 1
ATOM 712 C CA . LYS A 1 87 ? 6.474 4.925 -16.656 1.00 90.94 87 LYS A CA 1
ATOM 713 C C . LYS A 1 87 ? 7.343 3.796 -16.099 1.00 90.94 87 LYS A C 1
ATOM 715 O O . LYS A 1 87 ? 7.110 2.633 -16.411 1.00 90.94 87 LYS A O 1
ATOM 720 N N . ASN A 1 88 ? 8.314 4.136 -15.253 1.00 93.56 88 ASN A N 1
ATOM 721 C CA . ASN A 1 88 ? 9.185 3.159 -14.609 1.00 93.56 88 ASN A CA 1
ATOM 722 C C . ASN A 1 88 ? 8.395 2.252 -13.661 1.00 93.56 88 ASN A C 1
ATOM 724 O O . ASN A 1 88 ? 8.572 1.039 -13.702 1.00 93.56 88 ASN A O 1
ATOM 728 N N . TRP A 1 89 ? 7.489 2.811 -12.855 1.00 93.88 89 TRP A N 1
ATOM 729 C CA . TRP A 1 89 ? 6.626 2.010 -11.985 1.00 93.88 89 TRP A CA 1
ATOM 730 C C . TRP A 1 89 ? 5.728 1.056 -12.769 1.00 93.88 89 TRP A C 1
ATOM 732 O O . TRP A 1 89 ? 5.675 -0.119 -12.420 1.00 93.88 89 TRP A O 1
ATOM 742 N N . ARG A 1 90 ? 5.096 1.521 -13.855 1.00 93.75 90 ARG A N 1
ATOM 743 C CA . ARG A 1 90 ? 4.277 0.683 -14.748 1.00 93.75 90 ARG A CA 1
ATOM 744 C C . ARG A 1 90 ? 5.074 -0.463 -15.366 1.00 93.75 90 ARG A C 1
ATOM 746 O O . ARG A 1 90 ? 4.572 -1.577 -15.458 1.00 93.75 90 ARG A O 1
ATOM 753 N N . LEU A 1 91 ? 6.316 -0.205 -15.775 1.00 95.69 91 LEU A N 1
ATOM 754 C CA . LEU A 1 91 ? 7.191 -1.244 -16.315 1.00 95.69 91 LEU A CA 1
ATOM 755 C C . LEU A 1 91 ? 7.517 -2.305 -15.255 1.00 95.69 91 LEU A C 1
ATOM 757 O O . LEU A 1 91 ? 7.392 -3.499 -15.519 1.00 95.69 91 LEU A O 1
ATOM 761 N N . ILE A 1 92 ? 7.898 -1.884 -14.045 1.00 95.88 92 ILE A N 1
ATOM 762 C CA . ILE A 1 92 ? 8.211 -2.818 -12.956 1.00 95.88 92 ILE A CA 1
ATOM 763 C C . ILE A 1 92 ? 6.983 -3.643 -12.563 1.00 95.88 92 ILE A C 1
ATOM 765 O O . ILE A 1 92 ? 7.093 -4.862 -12.424 1.00 95.88 92 ILE A O 1
ATOM 769 N N . THR A 1 93 ? 5.809 -3.021 -12.428 1.00 94.75 93 THR A N 1
ATOM 770 C CA . THR A 1 93 ? 4.580 -3.753 -12.095 1.00 94.75 93 THR A CA 1
ATOM 771 C C . THR A 1 93 ? 4.190 -4.732 -13.197 1.00 94.75 93 THR A C 1
ATOM 773 O O . THR A 1 93 ? 3.815 -5.858 -12.879 1.00 94.75 93 THR A O 1
ATOM 776 N N . ALA A 1 94 ? 4.352 -4.375 -14.476 1.00 95.62 94 ALA A N 1
ATOM 777 C CA . ALA A 1 94 ? 4.126 -5.294 -15.591 1.00 95.62 94 ALA A CA 1
ATOM 778 C C . ALA A 1 94 ? 5.037 -6.533 -15.514 1.00 95.62 94 ALA A C 1
ATOM 780 O O . ALA A 1 94 ? 4.556 -7.659 -15.639 1.00 95.62 94 ALA A O 1
ATOM 781 N N . ILE A 1 95 ? 6.331 -6.347 -15.227 1.00 95.81 95 ILE A N 1
ATOM 782 C CA . ILE A 1 95 ? 7.294 -7.451 -15.073 1.00 95.81 95 ILE A CA 1
ATOM 783 C C . ILE A 1 95 ? 6.917 -8.356 -13.889 1.00 95.81 95 ILE A C 1
ATOM 785 O O . ILE A 1 95 ? 6.935 -9.584 -14.009 1.00 95.81 95 ILE A O 1
ATOM 789 N N . VAL A 1 96 ? 6.558 -7.771 -12.742 1.00 95.12 96 VAL A N 1
ATOM 790 C CA . VAL A 1 96 ? 6.129 -8.529 -11.554 1.00 95.12 96 VAL A CA 1
ATOM 791 C C . VAL A 1 96 ? 4.847 -9.315 -11.839 1.00 95.12 96 VAL A C 1
ATOM 793 O O . VAL A 1 96 ? 4.779 -10.503 -11.516 1.00 95.12 96 VAL A O 1
ATOM 796 N N . ASN A 1 97 ? 3.863 -8.696 -12.492 1.00 93.31 97 ASN A N 1
ATOM 797 C CA . ASN A 1 97 ? 2.601 -9.341 -12.855 1.00 93.31 97 ASN A CA 1
ATOM 798 C C . ASN A 1 97 ? 2.813 -10.502 -13.830 1.00 93.31 97 ASN A C 1
ATOM 800 O O . ASN A 1 97 ? 2.249 -11.577 -13.619 1.00 93.31 97 ASN A O 1
ATOM 804 N N . LEU A 1 98 ? 3.671 -10.325 -14.841 1.00 94.19 98 LEU A N 1
ATOM 805 C CA . LEU A 1 98 ? 4.034 -11.387 -15.778 1.00 94.19 98 LEU A CA 1
ATOM 806 C C . LEU A 1 98 ? 4.638 -12.582 -15.032 1.00 94.19 98 LEU A C 1
ATOM 808 O O . LEU A 1 98 ? 4.135 -13.697 -15.133 1.00 94.19 98 LEU A O 1
ATOM 812 N N . LYS A 1 99 ? 5.646 -12.338 -14.186 1.00 92.31 99 LYS A N 1
ATOM 813 C CA . LYS A 1 99 ? 6.305 -13.381 -13.385 1.00 92.31 99 LYS A CA 1
ATOM 814 C C . LYS A 1 99 ? 5.329 -14.147 -12.486 1.00 92.31 99 LYS A C 1
ATOM 816 O O . LYS A 1 99 ? 5.455 -15.364 -12.345 1.00 92.31 99 LYS A O 1
ATOM 821 N N . ARG A 1 100 ? 4.383 -13.455 -11.845 1.00 88.75 100 ARG A N 1
ATOM 822 C CA . ARG A 1 100 ? 3.376 -14.086 -10.973 1.00 88.75 100 ARG A CA 1
ATOM 823 C C . ARG A 1 100 ? 2.374 -14.910 -11.776 1.00 88.75 100 ARG A C 1
ATOM 825 O O . ARG A 1 100 ? 2.090 -16.037 -11.389 1.00 88.75 100 ARG A O 1
ATOM 832 N N . THR A 1 101 ? 1.919 -14.390 -12.912 1.00 89.50 101 THR A N 1
ATOM 833 C CA . THR A 1 101 ? 1.004 -15.102 -13.815 1.00 89.50 101 THR A CA 1
ATOM 834 C C . THR A 1 101 ? 1.646 -16.386 -14.336 1.00 89.50 101 THR A C 1
ATOM 836 O O . THR A 1 101 ? 1.062 -17.454 -14.202 1.00 89.50 101 THR A O 1
ATOM 839 N N . THR A 1 102 ? 2.895 -16.326 -14.811 1.00 87.44 102 THR A N 1
ATOM 840 C CA . THR A 1 102 ? 3.621 -17.517 -15.280 1.00 87.44 102 THR A CA 1
ATOM 841 C C . THR A 1 102 ? 3.819 -18.561 -14.179 1.00 87.44 102 THR A C 1
ATOM 843 O O . THR A 1 102 ? 3.723 -19.754 -14.446 1.00 87.44 102 THR A O 1
ATOM 846 N N . ARG A 1 103 ? 4.083 -18.152 -12.929 1.00 80.44 103 ARG A N 1
ATOM 847 C CA . ARG A 1 103 ? 4.170 -19.096 -11.797 1.00 80.44 103 ARG A CA 1
ATOM 848 C C . ARG A 1 103 ? 2.834 -19.770 -11.506 1.00 80.44 103 ARG A C 1
ATOM 850 O O . ARG A 1 103 ? 2.822 -20.969 -11.261 1.00 80.44 103 ARG A O 1
ATOM 857 N N . ASN A 1 104 ? 1.741 -19.010 -11.532 1.00 76.94 104 ASN A N 1
ATOM 858 C CA . ASN A 1 104 ? 0.409 -19.548 -11.276 1.00 76.94 104 ASN A CA 1
ATOM 859 C C . ASN A 1 104 ? 0.010 -20.574 -12.342 1.00 76.94 104 ASN A C 1
ATOM 861 O O . ASN A 1 104 ? -0.467 -21.639 -11.970 1.00 76.94 104 ASN A O 1
ATOM 865 N N . LEU A 1 105 ? 0.283 -20.287 -13.623 1.00 73.19 105 LEU A N 1
ATOM 866 C CA . LEU A 1 105 ? 0.062 -21.222 -14.736 1.00 73.19 105 LEU A CA 1
ATOM 867 C C . LEU A 1 105 ? 0.836 -22.528 -14.530 1.00 73.19 105 LEU A C 1
ATOM 869 O O . LEU A 1 105 ? 0.254 -23.604 -14.564 1.00 73.19 105 LEU A O 1
ATOM 873 N N . LYS A 1 106 ? 2.124 -22.438 -14.175 1.00 64.31 106 LYS A N 1
ATOM 874 C CA . LYS A 1 106 ? 2.923 -23.631 -13.864 1.00 64.31 106 LYS A CA 1
ATOM 875 C C . LYS A 1 106 ? 2.357 -24.438 -12.697 1.00 64.31 106 LYS A C 1
ATOM 877 O O . LYS A 1 106 ? 2.431 -25.649 -12.743 1.00 64.31 106 LYS A O 1
ATOM 882 N N . MET A 1 107 ? 1.791 -23.810 -11.663 1.00 61.59 107 MET A N 1
ATOM 883 C CA . MET A 1 107 ? 1.164 -24.551 -10.554 1.00 61.59 107 MET A CA 1
ATOM 884 C C . MET A 1 107 ? -0.201 -25.155 -10.906 1.00 61.59 107 MET A C 1
ATOM 886 O O . MET A 1 107 ? -0.648 -26.065 -10.214 1.00 61.59 107 MET A O 1
ATOM 890 N N . THR A 1 108 ? -0.876 -24.648 -11.942 1.00 60.00 108 THR A N 1
ATOM 891 C CA . THR A 1 108 ? -2.157 -25.207 -12.404 1.00 60.00 108 THR A CA 1
ATOM 892 C C . THR A 1 108 ? -1.961 -26.414 -13.316 1.00 60.00 108 THR A C 1
ATOM 894 O O . THR A 1 108 ? -2.841 -27.254 -13.362 1.00 60.00 108 THR A O 1
ATOM 897 N N . GLU A 1 109 ? -0.805 -26.548 -13.972 1.00 57.12 109 GLU A N 1
ATOM 898 C CA . GLU A 1 109 ? -0.455 -27.717 -14.800 1.00 57.12 109 GLU A CA 1
ATOM 899 C C . GLU A 1 109 ? -0.000 -28.953 -13.991 1.00 57.12 109 GLU A C 1
ATOM 901 O O . GLU A 1 109 ? 0.201 -30.018 -14.567 1.00 57.12 109 GLU A O 1
ATOM 906 N N . PHE A 1 110 ? 0.161 -28.832 -12.665 1.00 53.09 110 PHE A N 1
ATOM 907 C CA . PHE A 1 110 ? 0.540 -29.933 -11.758 1.00 53.09 110 PHE A CA 1
ATOM 908 C C . PHE A 1 110 ? -0.570 -30.335 -10.765 1.00 53.09 110 PHE A C 1
ATOM 910 O O . PHE A 1 110 ? -0.285 -31.057 -9.809 1.00 53.09 110 PHE A O 1
ATOM 917 N N . ASN A 1 111 ? -1.807 -29.870 -10.970 1.00 42.56 111 ASN A N 1
ATOM 918 C CA . ASN A 1 111 ? -3.015 -30.352 -10.284 1.00 42.56 111 ASN A CA 1
ATOM 919 C C . ASN A 1 111 ? -3.998 -30.910 -11.313 1.00 42.56 111 ASN A C 1
ATOM 921 O O . ASN A 1 111 ? -4.770 -31.814 -10.932 1.00 42.56 111 ASN A O 1
#